Protein AF-A0A0K2RTA0-F1 (afdb_monomer_lite)

Structure (mmCIF, N/CA/C/O backbone):
data_AF-A0A0K2RTA0-F1
#
_entry.id   AF-A0A0K2RTA0-F1
#
loop_
_atom_site.group_PDB
_atom_site.id
_atom_site.type_symbol
_atom_site.label_atom_id
_atom_site.label_alt_id
_atom_site.label_comp_id
_atom_site.label_asym_id
_atom_site.label_entity_id
_atom_site.label_seq_id
_atom_site.pdbx_PDB_ins_code
_atom_site.Cartn_x
_atom_site.Cartn_y
_atom_site.Cartn_z
_atom_site.occupancy
_atom_site.B_iso_or_equiv
_atom_site.auth_seq_id
_atom_site.auth_comp_id
_atom_site.auth_asym_id
_atom_site.auth_atom_id
_atom_site.pdbx_PDB_model_num
ATOM 1 N N . MET A 1 1 ? 15.231 2.057 2.575 1.00 67.69 1 MET A N 1
ATOM 2 C CA . MET A 1 1 ? 14.830 2.784 3.802 1.00 67.69 1 MET A CA 1
ATOM 3 C C . MET A 1 1 ? 13.370 3.229 3.780 1.00 67.69 1 MET A C 1
ATOM 5 O O . MET A 1 1 ? 12.665 2.895 4.720 1.00 67.69 1 MET A O 1
ATOM 9 N N . ALA A 1 2 ? 12.878 3.883 2.719 1.00 86.00 2 ALA A N 1
ATOM 10 C CA . ALA A 1 2 ? 11.499 4.400 2.660 1.00 86.00 2 ALA A CA 1
ATOM 11 C C . ALA A 1 2 ? 10.396 3.357 2.957 1.00 86.00 2 ALA A C 1
ATOM 13 O O . ALA A 1 2 ? 9.533 3.601 3.791 1.00 86.00 2 ALA A O 1
ATOM 14 N N . LYS A 1 3 ? 10.467 2.159 2.358 1.00 89.81 3 LYS A N 1
ATOM 15 C CA . LYS A 1 3 ? 9.454 1.100 2.555 1.00 89.81 3 LYS A CA 1
ATOM 16 C C . LYS A 1 3 ? 9.347 0.605 4.004 1.00 89.81 3 LYS A C 1
ATOM 18 O O . LYS A 1 3 ? 8.257 0.314 4.478 1.00 89.81 3 LYS A O 1
ATOM 23 N N . ALA A 1 4 ? 10.469 0.544 4.723 1.00 92.00 4 ALA A N 1
ATOM 24 C CA . ALA A 1 4 ? 10.468 0.148 6.130 1.00 92.00 4 ALA A CA 1
ATOM 25 C C . ALA A 1 4 ? 9.790 1.211 7.006 1.00 92.00 4 ALA A C 1
ATOM 27 O O . ALA A 1 4 ? 9.001 0.868 7.882 1.00 92.00 4 ALA A O 1
ATOM 28 N N . ALA A 1 5 ? 10.051 2.493 6.730 1.00 94.38 5 ALA A N 1
ATOM 29 C CA . ALA A 1 5 ? 9.385 3.596 7.416 1.00 94.38 5 ALA A CA 1
ATOM 30 C C . ALA A 1 5 ? 7.870 3.606 7.146 1.00 94.38 5 ALA A C 1
ATOM 32 O O . ALA A 1 5 ? 7.096 3.739 8.087 1.00 94.38 5 ALA A O 1
ATOM 33 N N . LEU A 1 6 ? 7.445 3.386 5.894 1.00 94.12 6 LEU A N 1
ATOM 34 C CA . LEU A 1 6 ? 6.027 3.292 5.527 1.00 94.12 6 LEU A CA 1
ATOM 35 C C . LEU A 1 6 ? 5.314 2.129 6.239 1.00 94.12 6 LEU A C 1
ATOM 37 O O . LEU A 1 6 ? 4.215 2.305 6.764 1.00 94.12 6 LEU A O 1
ATOM 41 N N . ASN A 1 7 ? 5.955 0.958 6.308 1.00 94.44 7 ASN A N 1
ATOM 42 C CA . ASN A 1 7 ? 5.426 -0.188 7.050 1.00 94.44 7 ASN A CA 1
ATOM 43 C C . ASN A 1 7 ? 5.233 0.141 8.538 1.00 94.44 7 ASN A C 1
ATOM 45 O O . ASN A 1 7 ? 4.197 -0.181 9.113 1.00 94.44 7 ASN A O 1
ATOM 49 N N . MET A 1 8 ? 6.210 0.810 9.155 1.00 96.12 8 MET A N 1
ATOM 50 C CA . MET A 1 8 ? 6.105 1.199 10.561 1.00 96.12 8 MET A CA 1
ATOM 51 C C . MET A 1 8 ? 5.010 2.239 10.791 1.00 96.12 8 MET A C 1
ATOM 53 O O . MET A 1 8 ? 4.200 2.037 11.685 1.00 96.12 8 MET A O 1
ATOM 57 N N . MET A 1 9 ? 4.937 3.281 9.955 1.00 96.19 9 MET A N 1
ATOM 58 C CA . MET A 1 9 ? 3.878 4.298 10.007 1.00 96.19 9 MET A CA 1
ATOM 59 C C . MET A 1 9 ? 2.491 3.654 9.957 1.00 96.19 9 MET A C 1
ATOM 61 O O . MET A 1 9 ? 1.652 3.915 10.811 1.00 96.19 9 MET A O 1
ATOM 65 N N . THR A 1 10 ? 2.277 2.760 8.992 1.00 96.56 10 THR A N 1
ATOM 66 C CA . THR A 1 10 ? 0.988 2.080 8.820 1.00 96.56 10 THR A CA 1
ATOM 67 C C . THR A 1 10 ? 0.654 1.228 10.042 1.00 96.56 10 THR A C 1
ATOM 69 O O . THR A 1 10 ? -0.447 1.319 10.571 1.00 96.56 10 THR A O 1
ATOM 72 N N . ARG A 1 11 ? 1.617 0.448 10.553 1.00 96.00 11 ARG A N 1
ATOM 73 C CA . ARG A 1 11 ? 1.398 -0.405 11.731 1.00 96.00 11 ARG A CA 1
ATOM 74 C C . ARG A 1 11 ? 1.062 0.368 12.998 1.00 96.00 11 ARG A C 1
ATOM 76 O O . ARG A 1 11 ? 0.315 -0.149 13.821 1.00 96.00 11 ARG A O 1
ATOM 83 N N . THR A 1 12 ? 1.645 1.546 13.193 1.00 96.88 12 THR A N 1
ATOM 84 C CA . THR A 1 12 ? 1.454 2.307 14.435 1.00 96.88 12 THR A CA 1
ATOM 85 C C . THR A 1 12 ? 0.267 3.256 14.378 1.00 96.88 12 THR A C 1
ATOM 87 O O . THR A 1 12 ? -0.354 3.478 15.408 1.00 96.88 12 THR A O 1
ATOM 90 N N . SER A 1 13 ? -0.056 3.806 13.205 1.00 97.31 13 SER A N 1
ATOM 91 C CA . SER A 1 13 ? -1.119 4.809 13.062 1.00 97.31 13 SER A CA 1
ATOM 92 C C . SER A 1 13 ? -2.482 4.215 12.708 1.00 97.31 13 SER A C 1
ATOM 94 O O . SER A 1 13 ? -3.495 4.846 12.983 1.00 97.31 13 SER A O 1
ATOM 96 N N . ALA A 1 14 ? -2.545 3.007 12.136 1.00 97.56 14 ALA A N 1
ATOM 97 C CA . ALA A 1 14 ? -3.810 2.461 11.638 1.00 97.56 14 ALA A CA 1
ATOM 98 C C . ALA A 1 14 ? -4.886 2.264 12.713 1.00 97.56 14 ALA A C 1
ATOM 100 O O . ALA A 1 14 ? -6.059 2.461 12.420 1.00 97.56 14 ALA A O 1
ATOM 101 N N . GLN A 1 15 ? -4.503 1.892 13.938 1.00 97.38 15 GLN A N 1
ATOM 102 C CA . GLN A 1 15 ? -5.475 1.703 15.017 1.00 97.38 15 GLN A CA 1
ATOM 103 C C . GLN A 1 15 ? -6.115 3.032 15.430 1.00 97.38 15 GLN A C 1
ATOM 105 O O . GLN A 1 15 ? -7.329 3.111 15.552 1.00 97.38 15 GLN A O 1
ATOM 110 N N . GLU A 1 16 ? -5.302 4.081 15.583 1.00 97.81 16 GLU A N 1
ATOM 111 C CA . GLU A 1 16 ? -5.798 5.421 15.904 1.00 97.81 16 GLU A CA 1
ATOM 112 C C . GLU A 1 16 ? -6.762 5.911 14.821 1.00 97.81 16 GLU A C 1
ATOM 114 O O . GLU A 1 16 ? -7.883 6.273 15.147 1.00 97.81 16 GLU A O 1
ATOM 119 N N . MET A 1 17 ? -6.372 5.814 13.545 1.00 97.50 17 MET A N 1
ATOM 120 C CA . MET A 1 17 ? -7.210 6.213 12.402 1.00 97.50 17 MET A CA 1
ATOM 121 C C . MET A 1 17 ? -8.559 5.477 12.358 1.00 97.50 17 MET A C 1
ATOM 123 O O . MET A 1 17 ? -9.574 6.057 11.968 1.00 97.50 17 MET A O 1
ATOM 127 N N . LEU A 1 18 ? -8.584 4.201 12.751 1.00 97.19 18 LEU A N 1
ATOM 128 C CA . LEU A 1 18 ? -9.820 3.431 12.830 1.00 97.19 18 LEU A CA 1
ATOM 129 C C . LEU A 1 18 ? -10.711 3.933 13.972 1.00 97.19 18 LEU A C 1
ATOM 131 O O . LEU A 1 18 ? -11.899 4.167 13.761 1.00 97.19 18 LEU A O 1
ATOM 135 N N . ASP A 1 19 ? -10.138 4.121 15.158 1.00 97.81 19 ASP A N 1
ATOM 136 C CA . ASP A 1 19 ? -10.889 4.479 16.362 1.00 97.81 19 ASP A CA 1
ATOM 137 C C . ASP A 1 19 ? -11.409 5.927 16.325 1.00 97.81 19 ASP A C 1
ATOM 139 O O . ASP A 1 19 ? -12.513 6.193 16.806 1.00 97.81 19 ASP A O 1
ATOM 143 N N . SER A 1 20 ? -10.634 6.867 15.771 1.00 97.44 20 SER A N 1
ATOM 144 C CA . SER A 1 20 ? -11.005 8.287 15.702 1.00 97.44 20 SER A CA 1
ATOM 145 C C . SER A 1 20 ? -11.881 8.624 14.503 1.00 97.44 20 SER A C 1
ATOM 147 O O . SER A 1 20 ? -12.840 9.383 14.647 1.00 97.44 20 SER A O 1
ATOM 149 N N . ASP A 1 21 ? -11.557 8.075 13.331 1.00 97.62 21 ASP A N 1
ATOM 150 C CA . ASP A 1 21 ? -12.100 8.544 12.053 1.00 97.62 21 ASP A CA 1
ATOM 151 C C . ASP A 1 21 ? -12.825 7.448 11.259 1.00 97.62 21 ASP A C 1
ATOM 153 O O . ASP A 1 21 ? -13.427 7.735 10.223 1.00 97.62 21 ASP A O 1
ATOM 157 N N . GLY A 1 22 ? -12.793 6.192 11.719 1.00 96.44 22 GLY A N 1
ATOM 158 C CA . GLY A 1 22 ? -13.348 5.063 10.971 1.00 96.44 22 GLY A CA 1
ATOM 159 C C . GLY A 1 22 ? -12.568 4.757 9.689 1.00 96.44 22 GLY A C 1
ATOM 160 O O . GLY A 1 22 ? -13.146 4.260 8.722 1.00 96.44 22 GLY A O 1
ATOM 161 N N . ILE A 1 23 ? -11.270 5.085 9.648 1.00 96.81 23 ILE A N 1
ATOM 162 C CA . ILE A 1 23 ? -10.421 4.933 8.462 1.00 96.81 23 ILE A CA 1
ATOM 163 C C . ILE A 1 23 ? -9.570 3.664 8.568 1.00 96.81 23 ILE A C 1
ATOM 165 O O . ILE A 1 23 ? -8.702 3.536 9.432 1.00 96.81 23 ILE A O 1
ATOM 169 N N . LEU A 1 24 ? -9.746 2.755 7.607 1.00 96.81 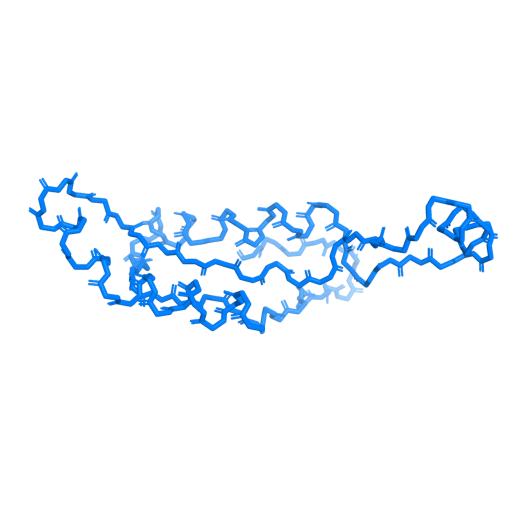24 LEU A N 1
ATOM 170 C CA . LEU A 1 24 ? -8.892 1.580 7.429 1.00 96.81 24 LEU A CA 1
ATOM 171 C C . LEU A 1 24 ? -7.595 1.972 6.707 1.00 96.81 24 LEU A C 1
ATOM 173 O O . LEU A 1 24 ? -7.537 2.081 5.482 1.00 96.81 24 LEU A O 1
ATOM 177 N N . MET A 1 25 ? -6.532 2.215 7.474 1.00 97.62 25 MET A N 1
ATOM 178 C CA . MET A 1 25 ? -5.232 2.598 6.920 1.00 97.62 25 MET A CA 1
ATOM 179 C C . MET A 1 25 ? -4.418 1.369 6.493 1.00 97.62 25 MET A C 1
ATOM 181 O O . MET A 1 25 ? -4.074 0.515 7.315 1.00 97.62 25 MET A O 1
ATOM 185 N N . THR A 1 26 ? -4.033 1.319 5.218 1.00 97.25 26 THR A N 1
ATOM 186 C CA . THR A 1 26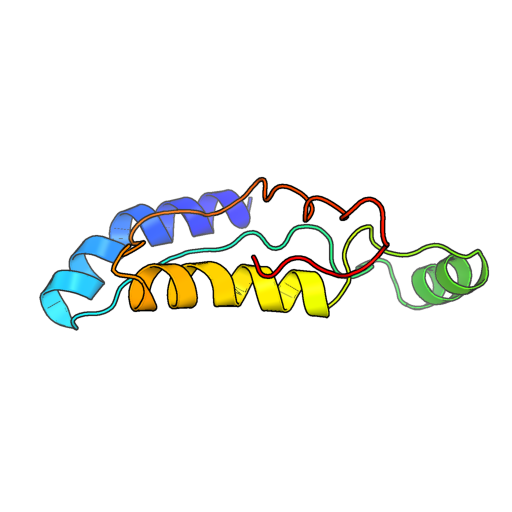 ? -3.165 0.281 4.638 1.00 97.25 26 THR A CA 1
ATOM 187 C C . THR A 1 26 ? -2.000 0.897 3.865 1.00 97.25 26 THR A C 1
ATOM 189 O O . THR A 1 26 ? -2.030 2.067 3.482 1.00 97.25 26 THR A O 1
ATOM 192 N N . ALA A 1 27 ? -0.959 0.101 3.622 1.00 96.94 27 ALA A N 1
ATOM 193 C CA . ALA A 1 27 ? 0.109 0.443 2.690 1.00 96.94 27 ALA A CA 1
ATOM 194 C C . ALA A 1 27 ? 0.309 -0.680 1.674 1.00 96.94 27 ALA A C 1
ATOM 196 O O . ALA A 1 27 ? 0.246 -1.860 2.019 1.00 96.94 27 ALA A O 1
ATOM 197 N N . VAL A 1 28 ? 0.616 -0.309 0.432 1.00 95.69 28 VAL A N 1
ATOM 198 C CA . VAL A 1 28 ? 0.780 -1.244 -0.685 1.00 95.69 28 VAL A CA 1
ATOM 199 C C . VAL A 1 28 ? 2.134 -1.034 -1.357 1.00 95.69 28 VAL A C 1
ATOM 201 O O . VAL A 1 28 ? 2.497 0.083 -1.722 1.00 95.69 28 VAL A O 1
ATOM 204 N N . ASP A 1 29 ? 2.880 -2.120 -1.550 1.00 93.75 29 ASP A N 1
ATOM 205 C CA . ASP A 1 29 ? 4.040 -2.173 -2.436 1.00 93.75 29 ASP A CA 1
ATOM 206 C C . ASP A 1 29 ? 3.612 -2.697 -3.807 1.00 93.75 29 ASP A C 1
ATOM 208 O O . ASP A 1 29 ? 3.426 -3.900 -4.013 1.00 93.75 29 ASP A O 1
ATOM 212 N N . THR A 1 30 ? 3.470 -1.787 -4.767 1.00 91.12 30 THR A N 1
ATOM 213 C CA . THR A 1 30 ? 3.106 -2.144 -6.140 1.00 91.12 30 THR A CA 1
ATOM 214 C C . THR A 1 30 ? 4.203 -2.936 -6.845 1.00 91.12 30 THR A C 1
ATOM 216 O O . THR A 1 30 ? 3.909 -3.663 -7.788 1.00 91.12 30 THR A O 1
ATOM 219 N N . GLY A 1 31 ? 5.449 -2.882 -6.369 1.00 89.88 31 GLY A N 1
ATOM 220 C CA . GLY A 1 31 ? 6.608 -3.430 -7.065 1.00 89.88 31 GLY A CA 1
ATOM 221 C C . GLY A 1 31 ? 7.193 -2.443 -8.078 1.00 89.88 31 GLY A C 1
ATOM 222 O O . GLY A 1 31 ? 7.058 -1.229 -7.947 1.00 89.88 31 GLY A O 1
ATOM 223 N N . TRP A 1 32 ? 7.917 -2.960 -9.072 1.00 90.88 32 TRP A N 1
ATOM 224 C CA . TRP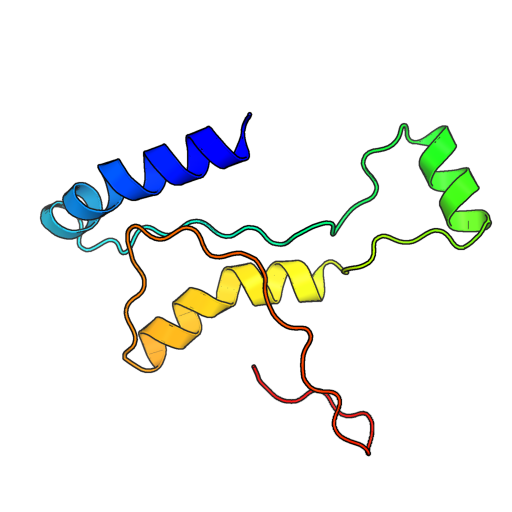 A 1 32 ? 8.625 -2.125 -10.042 1.00 90.88 32 TRP A CA 1
ATOM 225 C C . TRP A 1 32 ? 7.766 -1.855 -11.282 1.00 90.88 32 TRP A C 1
ATOM 227 O O . TRP A 1 32 ? 7.726 -2.682 -12.187 1.00 90.88 32 TRP A O 1
ATOM 237 N N . ILE A 1 33 ? 7.104 -0.692 -11.298 1.00 90.19 33 ILE A N 1
ATOM 238 C CA . ILE A 1 33 ? 6.173 -0.267 -12.363 1.00 90.19 33 ILE A CA 1
ATOM 239 C C . ILE A 1 33 ? 6.758 0.769 -13.343 1.00 90.19 33 ILE A C 1
ATOM 241 O O . ILE A 1 33 ? 6.207 1.013 -14.412 1.00 90.19 33 ILE A O 1
ATOM 245 N N . THR A 1 34 ? 7.875 1.418 -12.993 1.00 86.81 34 THR A N 1
ATOM 246 C CA . THR A 1 34 ? 8.470 2.517 -13.777 1.00 86.81 34 THR A CA 1
ATOM 247 C C . THR A 1 34 ? 9.990 2.444 -13.814 1.00 86.81 34 THR A C 1
ATOM 249 O O . THR A 1 34 ? 10.622 2.214 -12.788 1.00 86.81 34 THR A O 1
ATOM 252 N N . ASP A 1 35 ? 10.607 2.724 -14.966 1.00 85.62 35 ASP A N 1
ATOM 253 C CA . ASP A 1 35 ? 12.061 2.929 -15.039 1.00 85.62 35 ASP A CA 1
ATOM 254 C C . ASP A 1 35 ? 12.439 4.320 -14.492 1.00 85.62 35 ASP A C 1
ATOM 256 O O . ASP A 1 35 ? 12.109 5.344 -15.098 1.00 85.62 35 ASP A O 1
ATOM 260 N N . GLU A 1 36 ? 13.113 4.338 -13.338 1.00 86.19 36 GLU A N 1
ATOM 261 C CA . GLU A 1 36 ? 13.572 5.540 -12.622 1.00 86.19 36 GLU A CA 1
ATOM 262 C C . GLU A 1 36 ? 14.967 6.017 -13.069 1.00 86.19 36 GLU A C 1
ATOM 264 O O . GLU A 1 36 ? 15.513 6.979 -12.522 1.00 86.19 36 GLU A O 1
ATOM 269 N N . ARG A 1 37 ? 15.582 5.357 -14.057 1.00 87.50 37 ARG A N 1
ATOM 270 C CA . ARG A 1 37 ? 16.877 5.781 -14.602 1.00 87.50 37 ARG A CA 1
ATOM 271 C C . ARG A 1 37 ? 16.788 7.175 -15.245 1.00 87.50 37 ARG A C 1
ATOM 273 O O . ARG A 1 37 ? 15.716 7.595 -15.687 1.00 87.50 37 ARG A O 1
ATOM 280 N N . PRO A 1 38 ? 17.927 7.887 -15.376 1.00 92.25 38 PRO A N 1
ATOM 281 C CA . PRO A 1 38 ? 17.977 9.169 -16.074 1.00 92.25 38 PRO A CA 1
ATOM 282 C C . PRO A 1 38 ? 17.325 9.109 -17.461 1.00 92.25 38 PRO A C 1
ATOM 284 O O . PRO A 1 38 ? 17.506 8.127 -18.180 1.00 92.25 38 PRO A O 1
ATOM 287 N N . HIS A 1 39 ? 16.623 10.178 -17.857 1.00 88.19 39 HIS A N 1
ATOM 288 C CA . HIS A 1 39 ? 15.801 10.221 -19.076 1.00 88.19 39 HIS A CA 1
ATOM 289 C C . HIS A 1 39 ? 16.524 9.696 -20.325 1.00 88.19 39 HIS A C 1
ATOM 291 O O . HIS A 1 39 ? 15.992 8.853 -21.037 1.00 88.19 39 HIS A O 1
ATOM 297 N N . TYR A 1 40 ? 17.756 10.149 -20.574 1.00 90.38 40 TYR A N 1
ATOM 298 C CA . TYR A 1 40 ? 18.534 9.716 -21.740 1.00 90.38 40 TYR A CA 1
ATOM 299 C C . TYR A 1 40 ? 18.822 8.203 -21.728 1.00 90.38 40 TYR A C 1
ATOM 301 O O . TYR A 1 40 ? 18.753 7.550 -22.765 1.00 90.38 40 TYR A O 1
ATOM 309 N N . THR A 1 41 ? 19.104 7.635 -20.551 1.00 89.50 41 THR A N 1
ATOM 310 C CA . THR A 1 41 ? 19.355 6.201 -20.367 1.00 89.50 41 THR A CA 1
ATOM 311 C C . THR A 1 41 ? 18.072 5.401 -20.536 1.00 89.50 41 THR A C 1
ATOM 313 O O . THR A 1 41 ? 18.087 4.373 -21.205 1.00 89.50 41 THR A O 1
ATOM 316 N N . LYS A 1 42 ? 16.965 5.888 -19.965 1.00 86.44 42 LYS A N 1
ATOM 317 C CA . LYS A 1 42 ? 15.639 5.277 -20.081 1.00 86.44 42 LYS A CA 1
ATOM 318 C C . LYS A 1 42 ? 15.182 5.191 -21.536 1.00 86.44 42 LYS A C 1
ATOM 320 O O . LYS A 1 42 ? 14.757 4.124 -21.952 1.00 86.44 42 LYS A O 1
ATOM 325 N N . VAL A 1 43 ? 15.279 6.282 -22.303 1.00 88.00 43 VAL A N 1
ATOM 326 C CA . VAL A 1 43 ? 14.844 6.303 -23.714 1.00 88.00 43 VAL A CA 1
ATOM 327 C C . VAL A 1 43 ? 15.635 5.292 -24.538 1.00 88.00 43 VAL A C 1
ATOM 329 O O . VAL A 1 43 ? 15.033 4.475 -25.224 1.00 88.00 43 VAL A O 1
ATOM 332 N N . ARG A 1 44 ? 16.966 5.272 -24.395 1.00 89.62 44 ARG A N 1
ATOM 333 C CA . ARG A 1 44 ? 17.812 4.303 -25.101 1.00 89.62 44 ARG A CA 1
ATOM 334 C C . ARG A 1 44 ? 17.480 2.857 -24.720 1.00 89.62 44 ARG A C 1
ATOM 336 O O . ARG A 1 44 ? 17.339 2.009 -25.586 1.00 89.62 44 ARG A O 1
ATOM 343 N N . LEU A 1 45 ? 17.326 2.573 -23.426 1.00 86.25 45 LEU A N 1
ATOM 344 C CA . LEU A 1 45 ? 16.974 1.232 -22.953 1.00 86.25 45 LEU A CA 1
ATOM 345 C C . LEU A 1 45 ? 15.576 0.812 -23.426 1.00 86.25 45 LEU A C 1
ATOM 347 O O . LEU A 1 45 ? 15.382 -0.346 -23.775 1.00 86.25 45 LEU A O 1
ATOM 351 N N . MET A 1 46 ? 14.616 1.737 -23.477 1.00 83.56 46 MET A N 1
ATOM 352 C CA . MET A 1 46 ? 13.292 1.477 -24.046 1.00 83.56 46 MET A CA 1
ATOM 353 C C . MET A 1 46 ? 13.371 1.140 -25.541 1.00 83.56 46 MET A C 1
ATOM 355 O O . MET A 1 46 ? 12.692 0.216 -25.977 1.00 83.56 46 MET A O 1
ATOM 359 N N . GLU A 1 47 ? 14.218 1.828 -26.315 1.00 86.44 47 GLU A N 1
ATOM 360 C CA . GLU A 1 47 ? 14.493 1.473 -27.720 1.00 86.44 47 GLU A CA 1
ATOM 361 C C . GLU A 1 47 ? 15.141 0.083 -27.849 1.00 86.44 47 GLU A C 1
ATOM 363 O O . GLU A 1 47 ? 14.855 -0.650 -28.794 1.00 86.44 47 GLU A O 1
ATOM 368 N N . GLU A 1 48 ? 15.957 -0.315 -26.870 1.00 90.56 48 GLU A N 1
ATOM 369 C CA . GLU A 1 48 ? 16.538 -1.661 -26.743 1.00 90.56 48 GLU A CA 1
ATOM 370 C C . GLU A 1 48 ? 15.533 -2.712 -26.208 1.00 90.56 48 GLU A C 1
ATOM 372 O O . GLU A 1 48 ? 15.887 -3.880 -26.041 1.00 90.56 48 GLU A O 1
ATOM 377 N N . GLY A 1 49 ? 14.273 -2.328 -25.959 1.00 85.62 49 GLY A N 1
ATOM 378 C CA . GLY A 1 49 ? 13.195 -3.218 -25.509 1.00 85.62 49 GLY A CA 1
ATOM 379 C C . GLY A 1 49 ? 13.132 -3.443 -23.995 1.00 85.62 49 GLY A C 1
ATOM 380 O O . GLY A 1 49 ? 12.454 -4.360 -23.530 1.00 85.62 49 GLY A O 1
ATOM 381 N N . PHE A 1 50 ? 13.835 -2.635 -23.202 1.00 85.56 50 PHE A N 1
ATOM 382 C CA . PHE A 1 50 ? 13.762 -2.696 -21.747 1.00 85.56 50 PHE A CA 1
ATOM 383 C C . PHE A 1 50 ? 12.437 -2.117 -21.235 1.00 85.56 50 PHE A C 1
ATOM 385 O O . PHE A 1 50 ? 12.127 -0.941 -21.437 1.00 85.56 50 PHE A O 1
ATOM 392 N N . HIS A 1 51 ? 11.711 -2.922 -20.461 1.00 80.81 51 HIS A N 1
ATOM 393 C CA . HIS A 1 51 ? 10.525 -2.498 -19.727 1.00 80.81 51 HIS A CA 1
ATOM 394 C C . HIS A 1 51 ? 10.592 -2.981 -18.278 1.00 80.81 51 HIS A C 1
ATOM 396 O O . HIS A 1 51 ? 11.220 -3.995 -17.967 1.00 80.81 51 HIS A O 1
ATOM 402 N N . ALA A 1 52 ? 9.945 -2.230 -17.386 1.00 85.00 52 ALA A N 1
ATOM 403 C CA . ALA A 1 52 ? 9.725 -2.684 -16.022 1.00 85.00 52 ALA A CA 1
ATOM 404 C C . ALA A 1 52 ? 8.873 -3.974 -16.038 1.00 85.00 52 ALA A C 1
ATOM 406 O O . ALA A 1 52 ? 8.068 -4.160 -16.951 1.00 85.00 52 ALA A O 1
ATOM 407 N N . PRO A 1 53 ? 9.052 -4.877 -15.059 1.00 84.25 53 PRO A N 1
ATOM 408 C CA . PRO A 1 53 ? 8.357 -6.164 -15.037 1.00 84.25 53 PRO A CA 1
ATOM 409 C C . PRO A 1 53 ? 6.848 -6.048 -14.790 1.00 84.25 53 PRO A C 1
ATOM 411 O O . PRO A 1 53 ? 6.134 -7.017 -15.026 1.00 84.25 53 PRO A O 1
ATOM 414 N N . LEU A 1 54 ? 6.384 -4.906 -14.282 1.00 86.94 54 LEU A N 1
ATOM 415 C CA . LEU A 1 54 ? 4.976 -4.594 -14.069 1.00 86.94 54 LEU A CA 1
ATOM 416 C C . LEU A 1 54 ? 4.635 -3.313 -14.815 1.00 86.94 54 LEU A C 1
ATOM 418 O O . LEU A 1 54 ? 5.484 -2.425 -14.952 1.00 86.94 54 LEU A O 1
ATOM 422 N N . ASP A 1 55 ? 3.391 -3.210 -15.259 1.00 88.19 55 ASP A N 1
ATOM 423 C CA . ASP A 1 55 ? 2.892 -2.000 -15.894 1.00 88.19 55 ASP A CA 1
ATOM 424 C C . ASP A 1 55 ? 2.110 -1.100 -14.914 1.00 88.19 55 ASP A C 1
ATOM 426 O O . ASP A 1 55 ? 2.006 -1.349 -13.707 1.00 88.19 55 ASP A O 1
ATOM 430 N N . LEU A 1 56 ? 1.591 0.017 -15.431 1.00 89.06 56 LEU A N 1
ATOM 431 C CA . LEU A 1 56 ? 0.799 0.962 -14.640 1.00 89.06 56 LEU A CA 1
ATOM 432 C C . LEU A 1 56 ? -0.560 0.386 -14.218 1.00 89.06 56 LEU A C 1
ATOM 434 O O . LEU A 1 56 ? -1.085 0.787 -13.178 1.00 89.06 56 LEU A O 1
ATOM 438 N N . VAL A 1 57 ? -1.126 -0.532 -15.003 1.00 90.69 57 VAL A N 1
ATOM 439 C CA . VAL A 1 57 ? -2.412 -1.177 -14.718 1.00 90.69 57 VAL A CA 1
ATOM 440 C C . VAL A 1 57 ? -2.241 -2.172 -13.573 1.00 90.69 57 VAL A C 1
ATOM 442 O O . VAL A 1 57 ? -3.025 -2.130 -12.627 1.00 90.69 57 VAL A O 1
ATOM 445 N N . ASP A 1 58 ? -1.175 -2.974 -13.587 1.00 90.00 58 ASP A N 1
ATOM 446 C CA . ASP A 1 58 ? -0.781 -3.851 -12.480 1.00 90.00 58 ASP A CA 1
ATOM 447 C C . ASP A 1 58 ? -0.578 -3.052 -11.189 1.00 90.00 58 ASP A C 1
ATOM 449 O O . ASP A 1 58 ? -1.031 -3.448 -10.113 1.00 90.00 58 ASP A O 1
ATOM 453 N N . GLY A 1 59 ? 0.096 -1.903 -11.291 1.00 91.62 59 GLY A N 1
ATOM 454 C CA . GLY A 1 59 ? 0.298 -0.998 -10.164 1.00 91.62 59 GLY A CA 1
ATOM 455 C C . GLY A 1 59 ? -1.018 -0.479 -9.588 1.00 91.62 59 GLY A C 1
ATOM 456 O O . GLY A 1 59 ? -1.222 -0.544 -8.375 1.00 91.62 59 GLY A O 1
ATOM 457 N N . ALA A 1 60 ? -1.920 0.002 -10.446 1.00 93.19 60 ALA A N 1
ATOM 458 C CA . ALA A 1 60 ? -3.227 0.510 -10.036 1.00 93.19 60 ALA A CA 1
ATOM 459 C C . ALA A 1 60 ? -4.105 -0.587 -9.417 1.00 93.19 60 ALA A C 1
ATOM 461 O O . ALA A 1 60 ? -4.717 -0.360 -8.373 1.00 93.19 60 ALA A O 1
ATOM 462 N N . ALA A 1 61 ? -4.115 -1.785 -10.007 1.00 93.25 61 ALA A N 1
ATOM 463 C CA . ALA A 1 61 ? -4.869 -2.924 -9.496 1.00 93.25 61 ALA A CA 1
ATOM 464 C C . ALA A 1 61 ? -4.434 -3.298 -8.073 1.00 93.25 61 ALA A C 1
ATOM 466 O O . ALA A 1 61 ? -5.281 -3.487 -7.207 1.00 93.25 61 ALA A O 1
ATOM 467 N N . ARG A 1 62 ? -3.124 -3.314 -7.792 1.00 94.38 62 ARG A N 1
ATOM 468 C CA . ARG A 1 62 ? -2.595 -3.612 -6.447 1.00 94.38 62 ARG A CA 1
ATOM 469 C C . ARG A 1 62 ? -2.988 -2.570 -5.402 1.00 94.38 62 ARG A C 1
ATOM 471 O O . ARG A 1 62 ? -3.202 -2.922 -4.251 1.00 94.38 62 ARG A O 1
ATOM 478 N N . VAL A 1 63 ? -3.060 -1.291 -5.776 1.00 94.69 63 VAL A N 1
ATOM 479 C CA . VAL A 1 63 ? -3.522 -0.230 -4.859 1.00 94.69 63 VAL A CA 1
ATOM 480 C C . VAL A 1 63 ? -5.017 -0.367 -4.570 1.00 94.69 63 VAL A C 1
ATOM 482 O O . VAL A 1 63 ? -5.451 -0.076 -3.459 1.00 94.69 63 VAL A O 1
ATOM 485 N N . TYR A 1 64 ? -5.794 -0.813 -5.557 1.00 95.50 64 TYR A N 1
ATOM 486 C CA . TYR A 1 64 ? -7.239 -0.992 -5.438 1.00 95.50 64 TYR A CA 1
ATOM 487 C C . TYR A 1 64 ? -7.639 -2.282 -4.698 1.00 95.50 64 TYR A C 1
ATOM 489 O O . TYR A 1 64 ? -8.673 -2.311 -4.041 1.00 95.50 64 TYR A O 1
ATOM 497 N N . ASP A 1 65 ? -6.807 -3.321 -4.748 1.00 94.69 65 ASP A N 1
ATOM 498 C CA . ASP A 1 65 ? -7.030 -4.641 -4.140 1.00 94.69 65 ASP A CA 1
ATOM 499 C C . ASP A 1 65 ? -7.581 -4.631 -2.691 1.00 94.69 65 ASP A C 1
ATOM 501 O O . ASP A 1 65 ? -8.644 -5.214 -2.466 1.00 94.69 65 ASP A O 1
ATOM 505 N N . PRO A 1 66 ? -6.985 -3.920 -1.707 1.00 95.88 66 PRO A N 1
ATOM 506 C CA . PRO A 1 66 ? -7.525 -3.882 -0.342 1.00 95.88 66 PRO A CA 1
ATOM 507 C C . PRO A 1 66 ? -8.922 -3.253 -0.234 1.00 95.88 66 PRO A C 1
ATOM 509 O O . PRO A 1 66 ? -9.648 -3.549 0.712 1.00 95.88 66 PRO A O 1
ATOM 512 N N . ILE A 1 67 ? -9.315 -2.398 -1.186 1.00 95.69 67 ILE A N 1
ATOM 513 C CA . ILE A 1 67 ? -10.663 -1.816 -1.229 1.00 95.69 67 ILE A CA 1
ATOM 514 C C . ILE A 1 67 ? -11.662 -2.891 -1.658 1.00 95.69 67 ILE A C 1
ATOM 516 O O . ILE A 1 67 ? -12.686 -3.056 -1.004 1.00 95.69 67 ILE A O 1
ATOM 520 N N . VAL A 1 68 ? -11.334 -3.666 -2.696 1.00 96.00 68 VAL A N 1
ATOM 521 C CA . VAL A 1 68 ? -12.167 -4.789 -3.160 1.00 96.00 68 VAL A CA 1
ATOM 522 C C . VAL A 1 68 ? -12.308 -5.857 -2.075 1.00 96.00 68 VAL A C 1
ATOM 524 O O . VAL A 1 68 ? -13.395 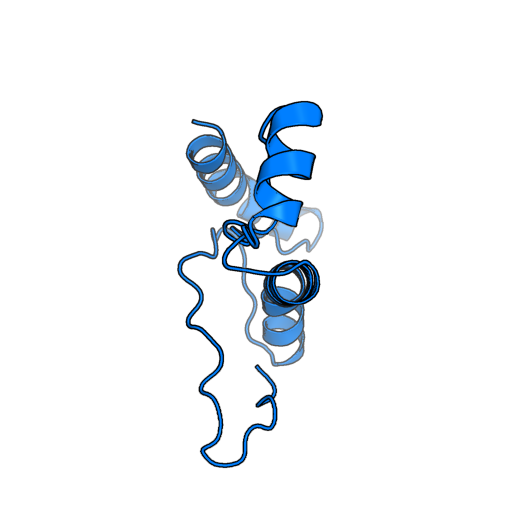-6.397 -1.879 1.00 96.00 68 VAL A O 1
ATOM 527 N N . MET A 1 69 ? -11.234 -6.152 -1.335 1.00 95.06 69 MET A N 1
ATOM 528 C CA . MET A 1 69 ? -11.296 -7.042 -0.169 1.00 95.06 69 MET A CA 1
ATOM 529 C C . MET A 1 69 ? -12.286 -6.519 0.879 1.00 95.06 69 MET A C 1
ATOM 531 O O . MET A 1 69 ? -13.172 -7.264 1.294 1.00 95.06 69 MET A O 1
ATOM 535 N N . GLY A 1 70 ? -12.205 -5.232 1.234 1.00 95.56 70 GLY A N 1
ATOM 536 C CA . GLY A 1 70 ? -13.142 -4.598 2.167 1.00 95.56 70 GLY A CA 1
ATOM 537 C C . GLY A 1 70 ? -14.594 -4.622 1.674 1.00 95.56 70 GLY A C 1
ATOM 538 O O . GLY A 1 70 ? -15.498 -4.970 2.430 1.00 95.56 70 GLY A O 1
ATOM 539 N N . GLU A 1 71 ? -14.836 -4.355 0.386 1.00 96.00 71 GLU A N 1
ATOM 540 C CA . GLU A 1 71 ? -16.171 -4.475 -0.230 1.00 96.00 71 GLU A CA 1
ATOM 541 C C . GLU A 1 71 ? -16.728 -5.909 -0.157 1.00 96.00 71 GLU A C 1
ATOM 543 O O . GLU A 1 71 ? -17.941 -6.099 -0.044 1.00 96.00 71 GLU A O 1
ATOM 548 N N . ASN A 1 72 ? -15.849 -6.915 -0.156 1.00 96.62 72 ASN A N 1
ATOM 549 C CA . ASN A 1 72 ? -16.190 -8.327 0.032 1.00 96.62 72 ASN A CA 1
ATOM 550 C C . ASN A 1 72 ? -16.263 -8.761 1.512 1.00 96.62 72 ASN A C 1
ATOM 552 O O . ASN A 1 72 ? -16.529 -9.932 1.790 1.00 96.62 72 ASN A O 1
ATOM 556 N N . GLY A 1 73 ? -16.071 -7.839 2.461 1.00 95.44 73 GLY A N 1
ATOM 557 C CA . GLY A 1 73 ? -16.145 -8.091 3.904 1.00 95.44 73 GLY A CA 1
ATOM 558 C C . GLY A 1 73 ? -14.823 -8.500 4.562 1.00 95.44 73 GLY A C 1
ATOM 559 O O . GLY A 1 73 ? -14.833 -8.975 5.698 1.00 95.44 73 GLY A O 1
ATOM 560 N N . GLU A 1 74 ? -13.693 -8.335 3.873 1.00 95.88 74 GLU A N 1
ATOM 561 C CA . GLU A 1 74 ? -12.346 -8.593 4.389 1.00 95.88 74 GLU A CA 1
ATOM 562 C C . GLU A 1 74 ? -11.585 -7.283 4.637 1.00 95.88 74 GLU A C 1
ATOM 564 O O . GLU A 1 74 ? -10.789 -6.828 3.813 1.00 95.88 74 GLU A O 1
ATOM 569 N N . ASP A 1 75 ? -11.797 -6.686 5.809 1.00 95.00 75 ASP A N 1
ATOM 570 C CA . ASP A 1 75 ? -11.152 -5.425 6.175 1.00 95.00 75 ASP A CA 1
ATOM 571 C C . ASP A 1 75 ? -9.642 -5.589 6.395 1.00 95.00 75 ASP A C 1
ATOM 573 O O . ASP A 1 75 ? -9.176 -6.270 7.313 1.00 95.00 75 ASP A O 1
ATOM 577 N N . GLN A 1 76 ? -8.861 -4.895 5.570 1.00 95.38 76 GLN A N 1
ATOM 578 C CA . GLN A 1 76 ? -7.414 -4.784 5.720 1.00 95.38 76 GLN A CA 1
ATOM 579 C C . GLN A 1 76 ? -7.073 -3.469 6.431 1.00 95.38 76 GLN A C 1
ATOM 581 O O . GLN A 1 76 ? -7.445 -2.397 5.962 1.00 95.38 76 GLN A O 1
ATOM 586 N N . TYR A 1 77 ? -6.320 -3.518 7.533 1.00 96.62 77 TYR A N 1
ATOM 587 C CA . TYR A 1 77 ? -5.793 -2.320 8.201 1.00 96.62 77 TYR A CA 1
ATOM 588 C C . TYR A 1 77 ? -4.512 -2.627 8.984 1.00 96.62 77 TYR A C 1
ATOM 590 O O . TYR A 1 77 ? -4.285 -3.754 9.422 1.00 96.62 77 TYR A O 1
ATOM 598 N N . GLY A 1 78 ? -3.624 -1.640 9.124 1.00 96.62 78 GLY A N 1
ATOM 599 C CA . GLY A 1 78 ? -2.346 -1.807 9.832 1.00 96.62 78 GLY A CA 1
ATOM 600 C C . GLY A 1 78 ? -1.359 -2.744 9.129 1.00 96.62 78 GLY A C 1
ATOM 601 O O . GLY A 1 78 ? -0.339 -3.129 9.706 1.00 96.62 78 GLY A O 1
ATOM 602 N N . VAL A 1 79 ? -1.642 -3.114 7.880 1.00 96.25 79 VAL A N 1
ATOM 603 C CA . VAL A 1 79 ? -0.864 -4.070 7.090 1.00 96.25 79 VAL A CA 1
ATOM 604 C C . VAL A 1 79 ? -0.103 -3.384 5.961 1.00 96.25 79 VAL A C 1
ATOM 606 O O . VAL A 1 79 ? -0.547 -2.390 5.386 1.00 96.25 79 VAL A O 1
ATOM 609 N N . PHE A 1 80 ? 1.056 -3.956 5.634 1.00 95.75 80 PHE A N 1
ATOM 610 C CA . PHE A 1 80 ? 1.838 -3.594 4.45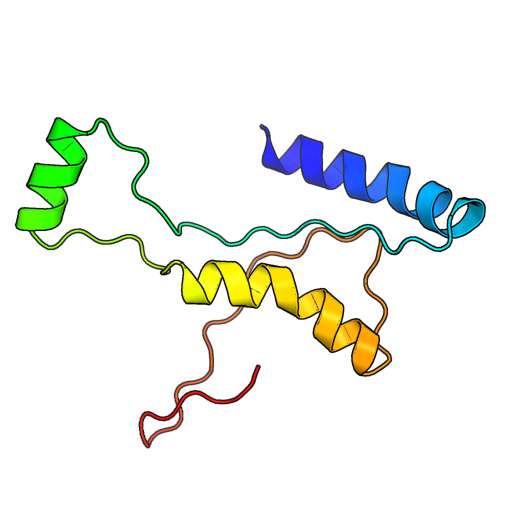9 1.00 95.75 80 PHE A CA 1
ATOM 611 C C . PHE A 1 80 ? 1.783 -4.740 3.448 1.00 95.75 80 PHE A C 1
ATOM 613 O O . PHE A 1 80 ? 2.458 -5.760 3.616 1.00 95.75 80 PHE A O 1
ATOM 620 N N . LEU A 1 81 ? 0.947 -4.572 2.426 1.00 95.06 81 LEU A N 1
ATOM 621 C CA . LEU A 1 81 ? 0.686 -5.562 1.389 1.00 95.06 81 LEU A CA 1
ATOM 622 C C . LEU A 1 81 ? 1.810 -5.540 0.352 1.00 95.06 81 LEU A C 1
ATOM 624 O O . LEU A 1 81 ? 2.117 -4.505 -0.241 1.00 95.06 81 LEU A O 1
ATOM 628 N N . LYS A 1 82 ? 2.438 -6.694 0.144 1.00 91.69 82 LYS A N 1
ATOM 629 C CA . LYS A 1 82 ? 3.561 -6.893 -0.777 1.00 91.69 82 LYS A CA 1
ATOM 630 C C . LYS A 1 82 ? 3.570 -8.333 -1.280 1.00 91.69 82 LYS A C 1
ATOM 632 O O . LYS A 1 82 ? 2.787 -9.156 -0.820 1.00 91.69 82 LYS A O 1
ATOM 637 N N . ASP A 1 83 ? 4.494 -8.637 -2.187 1.00 88.88 83 ASP A N 1
ATOM 638 C CA . ASP A 1 83 ? 4.699 -9.990 -2.724 1.00 88.88 83 ASP A CA 1
ATOM 639 C C . ASP A 1 83 ? 3.445 -10.560 -3.425 1.00 88.88 83 ASP A C 1
ATOM 641 O O . ASP A 1 83 ? 3.143 -11.751 -3.341 1.00 88.88 83 ASP A O 1
ATOM 645 N N . TYR A 1 84 ? 2.722 -9.692 -4.146 1.00 87.75 84 TYR A N 1
ATOM 646 C CA . TYR A 1 84 ? 1.564 -10.065 -4.959 1.00 87.75 84 TYR A CA 1
ATOM 647 C C . TYR A 1 84 ? 1.927 -11.159 -5.958 1.00 87.75 84 TYR A C 1
ATOM 649 O O . TYR A 1 84 ? 2.901 -11.049 -6.714 1.00 87.75 84 TYR A O 1
ATOM 657 N N . LYS A 1 85 ? 1.105 -12.208 -5.984 1.00 81.75 85 LYS A N 1
ATOM 658 C CA . LYS A 1 85 ? 1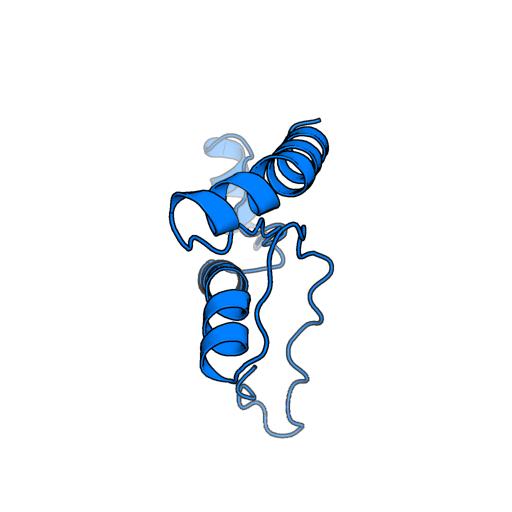.237 -13.269 -6.977 1.00 81.75 85 LYS A CA 1
ATOM 659 C C . LYS A 1 85 ? 0.788 -12.728 -8.334 1.00 81.75 85 LYS A C 1
ATOM 661 O O . LYS A 1 85 ? -0.214 -12.017 -8.389 1.00 81.75 85 LYS A O 1
ATOM 666 N N . PRO A 1 86 ? 1.498 -13.055 -9.425 1.00 67.19 86 PRO A N 1
ATOM 667 C CA . PRO A 1 86 ? 0.998 -12.739 -10.750 1.00 67.19 86 PRO A CA 1
ATOM 668 C C . PRO A 1 86 ? -0.367 -13.415 -10.946 1.00 67.19 86 PRO A C 1
ATOM 670 O O . PRO A 1 86 ? -0.569 -14.527 -10.434 1.00 67.19 86 PRO A O 1
ATOM 673 N N . PRO A 1 87 ? -1.298 -12.773 -11.671 1.00 57.19 87 PRO A N 1
ATOM 674 C CA . PRO A 1 87 ? -2.580 -13.381 -11.977 1.00 57.19 87 PRO A CA 1
ATOM 675 C C . PRO A 1 87 ? -2.330 -14.733 -12.648 1.00 57.19 87 PRO A C 1
ATOM 677 O O . PRO A 1 87 ? -1.517 -14.852 -13.567 1.00 57.19 87 PRO A O 1
ATOM 680 N N . LEU A 1 88 ? -3.000 -15.779 -12.158 1.00 54.31 88 LEU A N 1
ATOM 681 C CA . LEU A 1 88 ? -2.920 -17.100 -12.769 1.00 54.31 88 LEU A CA 1
ATOM 682 C C . LEU A 1 88 ? -3.483 -16.992 -14.185 1.00 54.31 88 LEU A C 1
ATOM 684 O O . LEU A 1 88 ? -4.704 -16.981 -14.366 1.00 54.31 88 LEU A O 1
ATOM 688 N N . VAL A 1 89 ? -2.601 -16.926 -15.183 1.00 52.88 89 VAL A N 1
ATOM 689 C CA . VAL A 1 89 ? -2.994 -16.908 -16.592 1.00 52.88 89 VAL A CA 1
ATOM 690 C C . VAL A 1 89 ? -3.891 -18.121 -16.823 1.00 52.88 89 VAL A C 1
ATOM 692 O O . VAL A 1 89 ? -3.511 -19.260 -16.530 1.00 52.88 89 VAL A O 1
ATOM 695 N N . ASN A 1 90 ? -5.129 -17.899 -17.263 1.00 48.75 90 ASN A N 1
ATOM 696 C CA . ASN A 1 90 ? -5.936 -19.012 -17.741 1.00 48.75 90 ASN A CA 1
ATOM 697 C C . ASN A 1 90 ? -5.205 -19.638 -18.939 1.00 48.75 90 ASN A C 1
ATOM 699 O O . ASN A 1 90 ? -4.646 -18.895 -19.747 1.00 48.75 90 ASN A O 1
ATOM 703 N N . PRO A 1 91 ? -5.260 -20.965 -19.136 1.00 48.59 91 PRO A N 1
ATOM 704 C CA . PRO A 1 91 ? -4.699 -21.600 -20.332 1.00 48.59 91 PRO A CA 1
ATOM 705 C C . PRO A 1 91 ? -5.285 -21.065 -21.661 1.00 48.59 91 PRO A C 1
ATOM 707 O O . PRO A 1 91 ? -4.772 -21.396 -22.722 1.00 48.59 91 PRO A O 1
ATOM 710 N N . GLY A 1 92 ? -6.326 -20.217 -21.612 1.00 55.34 92 GLY A N 1
ATOM 711 C CA . GLY A 1 92 ? -6.906 -19.483 -22.744 1.00 55.34 92 GLY A CA 1
ATOM 712 C C . GLY A 1 92 ? -6.574 -17.981 -22.833 1.00 55.34 92 GLY A C 1
ATOM 713 O O . GLY A 1 92 ? -7.236 -17.285 -23.592 1.00 55.34 92 GLY A O 1
ATOM 714 N N . GLY A 1 93 ? -5.613 -17.450 -22.065 1.00 45.78 93 GLY A N 1
ATOM 715 C CA . GLY A 1 93 ? -5.077 -16.087 -22.260 1.00 45.78 93 GLY A CA 1
ATOM 716 C C . GLY A 1 93 ? -5.955 -14.909 -21.805 1.00 45.78 93 GLY A C 1
ATOM 717 O O . GLY A 1 93 ? -5.582 -13.763 -22.028 1.00 45.78 93 GLY A O 1
ATOM 718 N N . GLY A 1 94 ? -7.099 -15.156 -21.161 1.00 42.31 94 GLY A N 1
ATOM 719 C CA . GLY A 1 94 ? -7.919 -14.098 -20.558 1.00 42.31 94 GLY A CA 1
ATOM 720 C C . GLY A 1 94 ? -7.474 -13.754 -19.127 1.00 42.31 94 GLY A C 1
ATOM 721 O O . GLY A 1 94 ? -7.113 -14.679 -18.385 1.00 42.31 94 GLY A O 1
ATOM 722 N N . PRO A 1 95 ? -7.522 -12.473 -18.707 1.00 44.97 95 PRO A N 1
ATOM 723 C CA . PRO A 1 95 ? -7.283 -12.103 -17.316 1.00 44.97 95 PRO A CA 1
ATOM 724 C C . PRO A 1 95 ? -8.363 -12.740 -16.432 1.00 44.97 95 PRO A C 1
ATOM 726 O O . PRO A 1 95 ? -9.556 -12.621 -16.715 1.00 44.97 95 PRO A O 1
ATOM 729 N N . ARG A 1 96 ? -7.960 -13.453 -15.374 1.00 47.28 96 ARG A N 1
ATOM 730 C CA . ARG A 1 96 ? -8.880 -13.739 -14.267 1.00 47.28 96 ARG A CA 1
ATOM 731 C C . ARG A 1 96 ? -9.044 -12.449 -13.478 1.00 47.28 96 ARG A C 1
ATOM 733 O O . ARG A 1 96 ? -8.050 -11.767 -13.243 1.00 47.28 96 ARG A O 1
ATOM 740 N N . SER A 1 97 ? -10.278 -12.129 -13.101 1.00 44.94 97 SER A N 1
ATOM 741 C CA . SER A 1 97 ? -10.519 -11.160 -12.036 1.00 44.94 97 SER A CA 1
ATOM 742 C C . SER A 1 97 ? -9.706 -11.591 -10.816 1.00 44.94 97 SER A C 1
ATOM 744 O O . SER A 1 97 ? -9.694 -12.788 -10.503 1.00 44.94 97 SER A O 1
ATOM 746 N N . CYS A 1 98 ? -8.986 -10.633 -10.233 1.00 40.94 98 CYS A N 1
ATOM 747 C CA . CYS A 1 98 ? -8.297 -10.777 -8.957 1.00 40.94 98 CYS A CA 1
ATOM 748 C C . CYS A 1 98 ? -9.205 -11.427 -7.908 1.00 40.94 98 CYS A C 1
ATOM 750 O O . CYS A 1 98 ? -10.427 -11.146 -7.942 1.00 40.94 98 CYS A O 1
#

Secondary structure (DSSP, 8-state):
-HHHHHHHHHHHHHHHHHHHH-----EE-----S--S-HHHHHHHHHTT---SS-HHHHHHHHHHHHHHHHTT----S-EE--PPPP---TTSPPPP-

pLDDT: mean 86.58, std 15.3, range [40.94, 97.81]

Sequence (98 aa):
MAKAALNMMTRTSAQEMLDSDGILMTAVDTGWITDERPHYTKVRLMEEGFHAPLDLVDGAARVYDPIVMGENGEDQYGVFLKDYKPPLVNPGGGPRSC

Foldseek 3Di:
DVLVVVLVCQLVCFVVCCVPPVDAGEAEDLDWADDPDDPVVVVVVVVVVDGTPHHPVSSVCRVCVQVVCVVVVNRHGSYYHDDDDDQPQDPVRDGDDD

Radius of gyration: 17.0 Å; chains: 1; bounding box: 36×32×44 Å